Protein AF-A0A1H6DTK8-F1 (afdb_monomer_lite)

Foldseek 3Di:
DDAFAEEEEQDQWQADVPPLQDGDPCSLVLLVLCVVVVGAYEYEYCVAQVVRCVSCVNNVNNVSHPGYGYQPDADPVQAGDDDDDDRHHQHLEYEYCCQVRHDDGNYYHHFHGRHDDDNPDCRCVVVSVVSVVVD

Organism: NCBI:txid1992

Sequence (135 aa):
MTPKAWLFDVDGTLLDSVTGTSLRPLARELLAGLRERGIPVLLWSAGGDDYAWRRARQAGIAEFVTAAHVKAGRDGRGHWVLPHLPPEHIPAVLVDDQPHEVPPVGEVIGVPPYVGPNPRDTALAALLDELERNR

InterPro domains:
  IPR023214 HAD superfamily [G3DSA:3.40.50.1000] (1-133)
  IPR036412 HAD-like superfamily [SSF56784] (1-83)

Secondary structure (DSSP, 8-state):
----EEEEE-BTTTB-TTTS-SBPTTHHHHHHHHHHTT--EEEEETT-HHHHHHHHHHTT-GGG-SEEEE---B-TTSPBPPP---GGG-EEEEEES-TTSSPP-SEEEE-----S--TT--TTHHHHHHHHHT-

Structure (mmCIF, N/CA/C/O backbone):
data_AF-A0A1H6DTK8-F1
#
_entry.id   AF-A0A1H6DTK8-F1
#
loop_
_atom_site.group_PDB
_atom_site.id
_atom_site.type_symbol
_atom_site.label_atom_id
_atom_site.label_alt_id
_atom_site.label_comp_id
_atom_site.label_asym_id
_atom_site.label_entity_id
_atom_site.label_seq_id
_atom_site.pdbx_PDB_ins_code
_atom_site.Cartn_x
_atom_site.Cartn_y
_atom_site.Cartn_z
_atom_site.occupancy
_atom_site.B_iso_or_equiv
_atom_site.auth_seq_id
_atom_site.auth_comp_id
_atom_site.auth_asym_id
_atom_site.auth_atom_id
_atom_site.pdbx_PDB_model_num
ATOM 1 N N . MET A 1 1 ? -20.037 -11.784 -4.800 1.00 53.09 1 MET A N 1
ATOM 2 C CA . MET A 1 1 ? -19.266 -11.490 -3.575 1.00 53.09 1 MET A CA 1
ATOM 3 C C . MET A 1 1 ? -18.734 -10.082 -3.718 1.00 53.09 1 MET A C 1
ATOM 5 O O . MET A 1 1 ? -18.237 -9.763 -4.789 1.00 53.09 1 MET A O 1
ATOM 9 N N . THR A 1 2 ? -18.937 -9.225 -2.723 1.00 60.03 2 THR A N 1
ATOM 10 C CA . THR A 1 2 ? -18.483 -7.830 -2.781 1.00 60.03 2 THR A CA 1
ATOM 11 C C . THR A 1 2 ? -16.955 -7.813 -2.688 1.00 60.03 2 THR A C 1
ATOM 13 O O . THR A 1 2 ? -16.449 -8.478 -1.783 1.00 60.03 2 THR A O 1
ATOM 16 N N . PRO A 1 3 ? -16.224 -7.126 -3.588 1.00 60.94 3 PRO A N 1
ATOM 17 C CA . PRO A 1 3 ? -14.805 -6.832 -3.395 1.00 60.94 3 PRO A CA 1
ATOM 18 C C . PRO A 1 3 ? -14.603 -6.209 -2.014 1.00 60.94 3 PRO A C 1
ATOM 20 O O . PRO A 1 3 ? -15.433 -5.405 -1.581 1.00 60.94 3 PRO A O 1
ATOM 23 N N . LYS A 1 4 ? -13.546 -6.604 -1.303 1.00 86.69 4 LYS A N 1
ATOM 24 C CA . LYS A 1 4 ? -13.305 -6.129 0.071 1.00 86.69 4 LYS A CA 1
ATOM 25 C C . LYS A 1 4 ? -11.886 -5.667 0.328 1.00 86.69 4 LYS A C 1
ATOM 27 O O . LYS A 1 4 ? -11.702 -4.903 1.263 1.00 86.69 4 LYS A O 1
ATOM 32 N N . ALA A 1 5 ? -10.906 -6.126 -0.444 1.00 96.50 5 ALA A N 1
ATOM 33 C CA . ALA A 1 5 ? -9.510 -5.877 -0.124 1.00 96.50 5 ALA A CA 1
ATOM 34 C C . ALA A 1 5 ? -9.039 -4.494 -0.583 1.00 96.50 5 ALA A C 1
ATOM 36 O O . ALA A 1 5 ? -9.550 -3.942 -1.560 1.00 96.50 5 ALA A O 1
ATOM 37 N N . TRP A 1 6 ? -8.033 -3.971 0.106 1.00 98.06 6 TRP A N 1
ATOM 38 C CA . TRP A 1 6 ? -7.245 -2.830 -0.342 1.00 98.06 6 TRP A CA 1
ATOM 39 C C . TRP A 1 6 ? -5.873 -3.334 -0.783 1.00 98.06 6 TRP A C 1
ATOM 41 O O . TRP A 1 6 ? -5.171 -3.994 -0.015 1.00 98.06 6 TRP A O 1
ATOM 51 N N . LEU A 1 7 ? -5.516 -3.054 -2.034 1.00 98.50 7 LEU A N 1
ATOM 52 C CA . LEU A 1 7 ? -4.243 -3.428 -2.641 1.00 98.50 7 LEU A CA 1
ATOM 53 C C . LEU A 1 7 ? -3.337 -2.202 -2.693 1.00 98.50 7 LEU A C 1
ATOM 55 O O . LEU A 1 7 ? -3.693 -1.195 -3.294 1.00 98.50 7 LEU A O 1
ATOM 59 N N . PHE A 1 8 ? -2.167 -2.290 -2.079 1.00 98.75 8 PHE A N 1
ATOM 60 C CA . PHE A 1 8 ? -1.201 -1.203 -2.035 1.00 98.75 8 PHE A CA 1
ATOM 61 C C . PHE A 1 8 ? 0.043 -1.574 -2.823 1.00 98.75 8 PHE A C 1
ATOM 63 O O . PHE A 1 8 ? 0.628 -2.642 -2.614 1.00 98.75 8 PHE A O 1
ATOM 70 N N . ASP A 1 9 ? 0.490 -0.661 -3.673 1.00 98.62 9 ASP A N 1
ATOM 71 C CA . ASP A 1 9 ? 1.889 -0.642 -4.068 1.00 98.62 9 ASP A CA 1
ATOM 72 C C . ASP A 1 9 ? 2.807 -0.369 -2.858 1.00 98.62 9 ASP A C 1
ATOM 74 O O . ASP A 1 9 ? 2.365 0.062 -1.786 1.00 98.62 9 ASP A O 1
ATOM 78 N N . VAL A 1 10 ? 4.092 -0.704 -2.993 1.00 98.44 10 VAL A N 1
ATOM 79 C CA . VAL A 1 10 ? 5.060 -0.651 -1.892 1.00 98.44 10 VAL A CA 1
ATOM 80 C C . VAL A 1 10 ? 5.959 0.580 -1.982 1.00 98.44 10 VAL A C 1
ATOM 82 O O . VAL A 1 10 ? 5.851 1.463 -1.131 1.00 98.44 10 VAL A O 1
ATOM 85 N N . ASP A 1 11 ? 6.866 0.627 -2.958 1.00 98.19 11 ASP A N 1
ATOM 86 C CA . ASP A 1 11 ? 7.915 1.648 -3.045 1.00 98.19 11 ASP A CA 1
ATOM 87 C C . ASP A 1 11 ? 7.396 2.876 -3.795 1.00 98.19 11 ASP A C 1
ATOM 89 O O . ASP A 1 11 ? 6.962 2.766 -4.929 1.00 98.19 11 ASP A O 1
ATOM 93 N N . GLY A 1 12 ? 7.477 4.053 -3.180 1.00 98.12 12 GLY A N 1
ATOM 94 C CA . GLY A 1 12 ? 6.831 5.271 -3.676 1.00 98.12 12 GLY A CA 1
ATOM 95 C C . GLY A 1 12 ? 5.403 5.445 -3.150 1.00 98.12 12 GLY A C 1
ATOM 96 O O . GLY A 1 12 ? 4.922 6.575 -3.059 1.00 98.12 12 GLY A O 1
ATOM 97 N N . THR A 1 13 ? 4.764 4.369 -2.687 1.00 98.69 13 THR A N 1
ATOM 98 C CA . THR A 1 13 ? 3.396 4.405 -2.153 1.00 98.69 13 THR A CA 1
ATOM 99 C C . THR A 1 13 ? 3.360 4.360 -0.625 1.00 98.69 13 THR A C 1
ATOM 101 O O . THR A 1 13 ? 2.993 5.356 0.003 1.00 98.69 13 THR A O 1
ATOM 104 N N . LEU A 1 14 ? 3.745 3.230 -0.017 1.00 98.69 14 LEU A N 1
ATOM 105 C CA . LEU A 1 14 ? 3.785 3.046 1.442 1.00 98.69 14 LEU A CA 1
ATOM 106 C C . LEU A 1 14 ? 5.171 3.328 2.021 1.00 98.69 14 LEU A C 1
ATOM 108 O O . LEU A 1 14 ? 5.279 3.811 3.148 1.00 98.69 14 LEU A O 1
ATOM 112 N N . LEU A 1 15 ? 6.222 3.008 1.270 1.00 98.56 15 LEU A N 1
ATOM 113 C CA . LEU A 1 15 ? 7.617 3.219 1.639 1.00 98.56 15 LEU A CA 1
ATOM 114 C C . LEU A 1 15 ? 8.280 4.182 0.669 1.00 98.56 15 LEU A C 1
ATOM 116 O O . LEU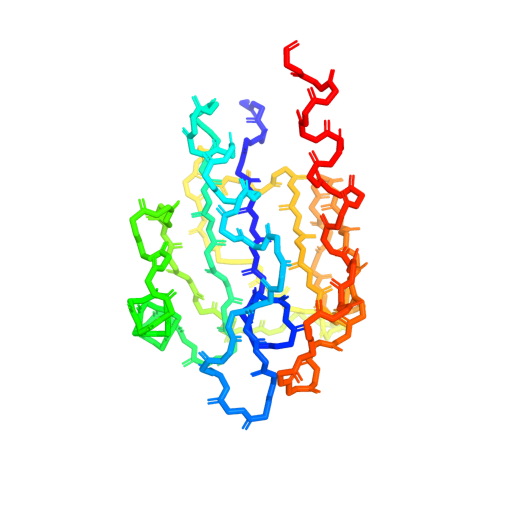 A 1 15 ? 7.821 4.354 -0.456 1.00 98.56 15 LEU A O 1
ATOM 120 N N . ASP A 1 16 ? 9.359 4.830 1.093 1.00 97.81 16 ASP A N 1
ATOM 121 C CA . ASP A 1 16 ? 10.052 5.762 0.214 1.00 97.81 16 ASP A CA 1
ATOM 122 C C . ASP A 1 16 ? 10.726 5.046 -0.964 1.00 97.81 16 ASP A C 1
ATOM 124 O O . ASP A 1 16 ? 11.384 4.024 -0.785 1.00 97.81 16 ASP A O 1
ATOM 128 N N . SER A 1 17 ? 10.638 5.614 -2.166 1.00 96.19 17 SER A N 1
ATOM 129 C CA . SER A 1 17 ? 11.203 5.003 -3.379 1.00 96.19 17 SER A CA 1
ATOM 130 C C . SER A 1 17 ? 12.737 5.042 -3.460 1.00 96.19 17 SER A C 1
ATOM 132 O O . SER A 1 17 ? 13.323 4.421 -4.344 1.00 96.19 17 SER A O 1
ATOM 134 N N . VAL A 1 18 ? 13.410 5.758 -2.551 1.00 94.38 18 VAL A N 1
ATOM 135 C CA . VAL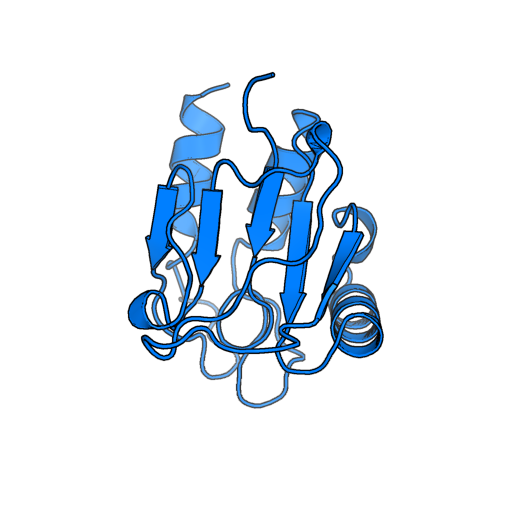 A 1 18 ? 14.872 5.935 -2.571 1.00 94.38 18 VAL A CA 1
ATOM 136 C C . VAL A 1 18 ? 15.577 4.821 -1.799 1.00 94.38 18 VAL A C 1
ATOM 138 O O . VAL A 1 18 ? 16.537 4.227 -2.284 1.00 94.38 18 VAL A O 1
ATOM 141 N N . THR A 1 19 ? 15.120 4.540 -0.583 1.00 91.75 19 THR A N 1
ATOM 142 C CA . THR A 1 19 ? 15.733 3.565 0.329 1.00 91.75 19 THR A CA 1
ATOM 143 C C . THR A 1 19 ? 14.831 2.353 0.575 1.00 91.75 19 THR A C 1
ATOM 145 O O . THR A 1 19 ? 15.325 1.255 0.874 1.00 91.75 19 THR A O 1
ATOM 148 N N . GLY A 1 20 ? 13.512 2.524 0.441 1.00 92.75 20 GLY A N 1
ATOM 149 C CA . GLY A 1 20 ? 12.501 1.539 0.818 1.00 92.75 20 GLY A CA 1
ATOM 150 C C . GLY A 1 20 ? 12.506 1.244 2.318 1.00 92.75 20 GLY A C 1
ATOM 151 O O . GLY A 1 20 ? 12.274 0.102 2.716 1.00 92.75 20 GLY A O 1
ATOM 152 N N . THR A 1 21 ? 12.886 2.207 3.162 1.00 93.50 21 THR A N 1
ATOM 153 C CA . THR A 1 21 ? 13.035 1.996 4.619 1.00 93.50 21 THR A CA 1
ATOM 154 C C . THR A 1 21 ? 12.225 2.973 5.457 1.00 93.50 21 THR A C 1
ATOM 156 O O . THR A 1 21 ? 11.864 2.651 6.587 1.00 93.50 21 THR A O 1
ATOM 159 N N . SER A 1 22 ? 11.898 4.139 4.909 1.00 97.25 22 SER A N 1
ATOM 160 C CA . SER A 1 22 ? 11.034 5.125 5.536 1.00 97.25 22 SER A CA 1
ATOM 161 C C . SER A 1 22 ? 9.586 4.767 5.259 1.00 97.25 22 SER A C 1
ATOM 163 O O . SER A 1 22 ? 9.160 4.740 4.106 1.00 97.25 22 SER A O 1
ATOM 165 N N . LEU A 1 23 ? 8.823 4.524 6.321 1.00 98.44 23 LEU A N 1
ATOM 166 C CA . LEU A 1 23 ? 7.375 4.396 6.230 1.00 98.44 23 LEU A CA 1
ATOM 167 C C . LEU A 1 23 ? 6.757 5.775 5.988 1.00 98.44 23 LEU A C 1
ATOM 169 O O . LEU A 1 23 ? 7.107 6.743 6.667 1.00 98.44 23 LEU A O 1
ATOM 173 N N . ARG A 1 24 ? 5.834 5.860 5.030 1.00 98.56 24 ARG A N 1
ATOM 174 C CA . ARG A 1 24 ? 5.102 7.090 4.740 1.00 98.56 24 ARG A CA 1
ATOM 175 C C . ARG A 1 24 ? 4.236 7.491 5.942 1.00 98.56 24 ARG A C 1
ATOM 177 O O . ARG A 1 24 ? 3.608 6.615 6.545 1.00 98.56 24 ARG A O 1
ATOM 184 N N . PRO A 1 25 ? 4.176 8.785 6.310 1.00 98.62 25 PRO A N 1
ATOM 185 C CA . PRO A 1 25 ? 3.275 9.254 7.357 1.00 98.62 25 PRO A CA 1
ATOM 186 C C . PRO A 1 25 ? 1.839 8.763 7.150 1.00 98.62 25 PRO A C 1
ATOM 188 O O . PRO A 1 25 ? 1.362 8.695 6.017 1.00 98.62 25 PRO A O 1
ATOM 191 N N . LEU A 1 26 ? 1.165 8.425 8.253 1.00 98.50 26 LEU A N 1
ATOM 192 C CA . LEU A 1 26 ? -0.209 7.903 8.307 1.00 98.50 26 LEU A CA 1
ATOM 193 C C . LEU A 1 26 ? -0.418 6.497 7.719 1.00 98.50 26 LEU A C 1
ATOM 195 O O . LEU A 1 26 ? -1.515 5.950 7.829 1.00 98.50 26 LEU A O 1
ATOM 199 N N . ALA A 1 27 ? 0.608 5.870 7.130 1.00 98.50 27 ALA A N 1
ATOM 200 C CA . ALA A 1 27 ? 0.471 4.521 6.586 1.00 98.50 27 ALA A CA 1
ATOM 201 C C . ALA A 1 27 ? 0.134 3.501 7.682 1.00 98.50 27 ALA A C 1
ATOM 203 O O . ALA A 1 27 ? -0.722 2.648 7.484 1.00 98.50 27 ALA A O 1
ATOM 204 N N . ARG A 1 28 ? 0.766 3.582 8.860 1.00 98.56 28 ARG A N 1
ATOM 205 C CA . ARG A 1 28 ? 0.492 2.636 9.953 1.00 98.56 28 ARG A CA 1
ATOM 206 C C . ARG A 1 28 ? -0.955 2.747 10.430 1.00 98.56 28 ARG A C 1
ATOM 208 O O . ARG A 1 28 ? -1.612 1.728 10.598 1.00 98.56 28 ARG A O 1
ATOM 215 N N . GLU A 1 29 ? -1.425 3.967 10.639 1.00 98.44 29 GLU A N 1
ATOM 216 C CA . GLU A 1 29 ? -2.762 4.303 11.115 1.00 98.44 29 GLU A CA 1
ATOM 217 C C . GLU A 1 29 ? -3.828 3.834 10.122 1.00 98.44 29 GLU A C 1
ATOM 219 O O . GLU A 1 29 ? -4.779 3.155 10.511 1.00 98.44 29 GLU A O 1
ATOM 224 N N . LEU A 1 30 ? -3.616 4.096 8.828 1.00 98.50 30 LEU A N 1
ATOM 225 C CA . LEU A 1 30 ? -4.495 3.629 7.759 1.00 98.50 30 LEU A CA 1
ATOM 226 C C . LEU A 1 30 ? -4.589 2.095 7.731 1.00 98.50 30 LEU A C 1
ATOM 228 O O . LEU A 1 30 ? -5.686 1.537 7.748 1.00 98.50 30 LEU A O 1
ATOM 232 N N . LEU A 1 31 ? -3.447 1.399 7.724 1.00 98.56 31 LEU A N 1
ATOM 233 C CA . LEU A 1 31 ? -3.408 -0.067 7.659 1.00 98.56 31 LEU A CA 1
ATOM 234 C C . LEU A 1 31 ? -3.993 -0.718 8.923 1.00 98.56 31 LEU A C 1
ATOM 236 O O . LEU A 1 31 ? -4.683 -1.736 8.832 1.00 98.56 31 LEU A O 1
ATOM 240 N N . ALA A 1 32 ? -3.763 -0.121 10.095 1.00 98.00 32 ALA A N 1
ATOM 241 C CA . ALA A 1 32 ? -4.374 -0.555 11.346 1.00 98.00 32 ALA A CA 1
ATOM 242 C C . ALA A 1 32 ? -5.903 -0.414 11.300 1.00 98.00 32 ALA A C 1
ATOM 244 O O . ALA A 1 32 ? -6.607 -1.381 11.593 1.00 98.00 32 ALA A O 1
ATOM 245 N N . GLY A 1 33 ? -6.419 0.732 10.846 1.00 96.75 33 GLY A N 1
ATOM 246 C CA . GLY A 1 33 ? -7.859 0.957 10.717 1.00 96.75 33 GLY A CA 1
ATOM 247 C C . GLY A 1 33 ? -8.536 -0.021 9.749 1.00 96.75 33 GLY A C 1
ATOM 248 O O . GLY A 1 33 ? -9.639 -0.498 10.022 1.00 96.75 33 GLY A O 1
ATOM 249 N N . LEU A 1 34 ? -7.878 -0.369 8.637 1.00 96.50 34 LEU A N 1
ATOM 250 C CA . LEU A 1 34 ? -8.378 -1.387 7.702 1.00 96.50 34 LEU A CA 1
ATOM 251 C C . LEU A 1 34 ? -8.457 -2.761 8.378 1.00 96.50 34 LEU A C 1
ATOM 253 O O . LEU A 1 34 ? -9.491 -3.433 8.307 1.00 96.50 34 LEU A O 1
ATOM 257 N N . ARG A 1 35 ? -7.401 -3.154 9.101 1.00 95.12 35 ARG A N 1
ATOM 258 C CA . ARG A 1 35 ? -7.362 -4.422 9.839 1.00 95.12 35 ARG A CA 1
ATOM 259 C C . ARG A 1 35 ? -8.450 -4.502 10.910 1.00 95.12 35 ARG A C 1
ATOM 261 O O . ARG A 1 35 ? -9.110 -5.534 11.010 1.00 95.12 35 ARG A O 1
ATOM 268 N N . GLU A 1 36 ? -8.663 -3.439 11.684 1.00 95.19 36 GLU A N 1
ATOM 269 C CA . GLU A 1 36 ? -9.711 -3.375 12.717 1.00 95.19 36 GLU A CA 1
ATOM 270 C C . GLU A 1 36 ? -11.118 -3.598 12.143 1.00 95.19 36 GLU A C 1
ATOM 272 O O . GLU A 1 36 ? -11.980 -4.177 12.802 1.00 95.19 36 GLU A O 1
ATOM 277 N N . ARG A 1 37 ? -11.336 -3.204 10.885 1.00 92.81 37 ARG A N 1
ATOM 278 C CA . ARG A 1 37 ? -12.594 -3.404 10.148 1.00 92.81 37 ARG A CA 1
ATOM 279 C C . ARG A 1 37 ? -12.693 -4.763 9.456 1.00 92.81 37 ARG A C 1
ATOM 281 O O . ARG A 1 37 ? -13.688 -5.036 8.786 1.00 92.81 37 ARG A O 1
ATOM 288 N N . GLY A 1 38 ? -11.672 -5.610 9.580 1.00 94.06 38 GLY A N 1
ATOM 289 C CA . GLY A 1 38 ? -11.598 -6.890 8.880 1.00 94.06 38 GLY A CA 1
ATOM 290 C C . GLY A 1 38 ? -11.455 -6.746 7.361 1.00 94.06 38 GLY A C 1
ATOM 291 O O . GLY A 1 38 ? -11.863 -7.647 6.628 1.00 94.06 38 GLY A O 1
ATOM 292 N N . ILE A 1 39 ? -10.917 -5.618 6.884 1.00 95.56 39 ILE A N 1
ATOM 293 C CA . ILE A 1 39 ? -10.620 -5.386 5.468 1.00 95.56 39 ILE A CA 1
ATOM 294 C C . ILE A 1 39 ? -9.232 -5.968 5.157 1.00 95.56 39 ILE A C 1
ATOM 296 O O . ILE A 1 39 ? -8.255 -5.548 5.781 1.00 95.56 39 ILE A O 1
ATOM 300 N N . PRO A 1 40 ? -9.110 -6.919 4.208 1.00 97.62 40 PRO A N 1
ATOM 301 C CA . PRO A 1 40 ? -7.812 -7.461 3.825 1.00 97.62 40 PRO A CA 1
ATOM 302 C C . PRO A 1 40 ? -6.899 -6.388 3.228 1.00 97.62 40 PRO A C 1
ATOM 304 O O . PRO A 1 40 ? -7.306 -5.643 2.335 1.00 97.62 40 PRO A O 1
ATOM 307 N N . VAL A 1 41 ? -5.652 -6.358 3.688 1.00 98.50 41 VAL A N 1
ATOM 308 C CA . VAL A 1 41 ? -4.593 -5.483 3.171 1.00 98.50 41 VAL A CA 1
ATOM 309 C C . VAL A 1 41 ? -3.636 -6.334 2.356 1.00 98.50 41 VAL A C 1
ATOM 311 O O . VAL A 1 41 ? -3.022 -7.268 2.873 1.00 98.50 41 VAL A O 1
ATOM 314 N N . LEU A 1 42 ? -3.478 -6.003 1.086 1.00 98.69 42 LEU A N 1
ATOM 315 C CA . LEU A 1 42 ? -2.627 -6.734 0.161 1.00 98.69 42 LEU A CA 1
ATOM 316 C C . LEU A 1 42 ? -1.488 -5.828 -0.302 1.00 98.69 42 LEU A C 1
ATOM 318 O O . LEU A 1 42 ? -1.715 -4.657 -0.595 1.00 98.69 42 LEU A O 1
ATOM 322 N N . LEU A 1 43 ? -0.275 -6.367 -0.402 1.00 98.75 43 LEU A N 1
ATOM 323 C CA . LEU A 1 43 ? 0.859 -5.671 -1.013 1.00 98.75 43 LEU A CA 1
ATOM 324 C C . LEU A 1 43 ? 1.082 -6.161 -2.442 1.00 98.75 43 LEU A C 1
ATOM 326 O O . LEU A 1 43 ? 1.041 -7.366 -2.695 1.00 98.75 43 LEU A O 1
ATOM 330 N N . TRP A 1 44 ? 1.380 -5.249 -3.363 1.00 98.56 44 TRP A N 1
ATOM 331 C CA . TRP A 1 44 ? 1.675 -5.570 -4.755 1.00 98.56 44 TRP A CA 1
ATOM 332 C C . TRP A 1 44 ? 2.934 -4.862 -5.231 1.00 98.56 44 TRP A C 1
ATOM 334 O O . TRP A 1 44 ? 2.936 -3.656 -5.437 1.00 98.56 44 TRP A O 1
ATOM 344 N N . SER A 1 45 ? 4.024 -5.607 -5.410 1.00 98.19 45 SER A N 1
ATOM 345 C CA . SER A 1 45 ? 5.335 -5.011 -5.679 1.00 98.19 45 SER A CA 1
ATOM 346 C C . SER A 1 45 ? 5.948 -5.499 -6.986 1.00 98.19 45 SER A C 1
ATOM 348 O O . SER A 1 45 ? 5.938 -6.695 -7.288 1.00 98.19 45 SER A O 1
ATOM 350 N N . ALA A 1 46 ? 6.574 -4.576 -7.721 1.00 96.38 46 ALA A N 1
ATOM 351 C CA . ALA A 1 46 ? 7.467 -4.899 -8.836 1.00 96.38 46 ALA A CA 1
ATOM 352 C C . ALA A 1 46 ? 8.746 -5.621 -8.382 1.00 96.38 46 ALA A C 1
ATOM 354 O O . ALA A 1 46 ? 9.333 -6.366 -9.160 1.00 96.38 46 ALA A O 1
ATOM 355 N N . GLY A 1 47 ? 9.148 -5.464 -7.116 1.00 95.62 47 GLY A N 1
ATOM 356 C CA . GLY A 1 47 ? 10.281 -6.176 -6.524 1.00 95.62 47 GLY A CA 1
ATOM 357 C C . GLY A 1 47 ? 9.988 -7.629 -6.131 1.00 95.62 47 GLY A C 1
ATOM 358 O O . GLY A 1 47 ? 10.915 -8.346 -5.755 1.00 95.62 47 GLY A O 1
ATOM 359 N N . GLY A 1 48 ? 8.728 -8.072 -6.201 1.00 97.69 48 GLY A N 1
ATOM 360 C CA . GLY A 1 48 ? 8.300 -9.411 -5.787 1.00 97.69 48 GLY A CA 1
ATOM 361 C C . GLY A 1 48 ? 7.584 -9.456 -4.434 1.00 97.69 48 GLY A C 1
ATOM 362 O O . GLY A 1 48 ? 7.624 -8.518 -3.638 1.00 97.69 48 GLY A O 1
ATOM 363 N N . ASP A 1 49 ? 6.928 -10.577 -4.161 1.00 97.81 49 ASP A N 1
ATOM 364 C CA . ASP A 1 49 ? 6.220 -10.865 -2.910 1.00 97.81 49 ASP A CA 1
ATOM 365 C C . ASP A 1 49 ? 7.174 -11.055 -1.720 1.00 97.81 49 ASP A C 1
ATOM 367 O O . ASP A 1 49 ? 6.967 -10.448 -0.666 1.00 97.81 49 ASP A O 1
ATOM 371 N N . ASP A 1 50 ? 8.270 -11.798 -1.894 1.00 98.38 50 ASP A N 1
ATOM 372 C CA . ASP A 1 50 ? 9.322 -11.929 -0.872 1.00 98.38 50 ASP A CA 1
ATOM 373 C C . ASP A 1 50 ? 9.938 -10.573 -0.503 1.00 98.38 50 ASP A C 1
ATOM 375 O O . ASP A 1 50 ? 10.213 -10.277 0.668 1.00 98.38 50 ASP A O 1
ATOM 379 N N . TYR A 1 51 ? 10.135 -9.722 -1.513 1.00 97.94 51 TYR A N 1
ATOM 380 C CA . TYR A 1 51 ? 10.599 -8.353 -1.334 1.00 97.94 51 TYR A CA 1
ATOM 381 C C . TYR A 1 51 ? 9.596 -7.538 -0.513 1.00 97.94 51 TYR A C 1
ATOM 383 O O . TYR A 1 51 ? 9.976 -6.960 0.508 1.00 97.94 51 TYR A O 1
ATOM 391 N N . ALA A 1 52 ? 8.321 -7.541 -0.907 1.00 98.44 52 ALA A N 1
ATOM 392 C CA . ALA A 1 52 ? 7.263 -6.810 -0.220 1.00 98.44 52 ALA A CA 1
ATOM 393 C C . ALA A 1 52 ? 7.131 -7.240 1.250 1.00 98.44 52 ALA A C 1
ATOM 395 O O . ALA A 1 52 ? 7.094 -6.393 2.142 1.00 98.44 52 ALA A O 1
ATOM 396 N N . TRP A 1 53 ? 7.164 -8.547 1.533 1.00 98.56 53 TRP A N 1
ATOM 397 C CA . TRP A 1 53 ? 7.145 -9.057 2.905 1.00 98.56 53 TRP A CA 1
ATOM 398 C C . TRP A 1 53 ? 8.357 -8.621 3.720 1.00 98.56 53 TRP A C 1
ATOM 400 O O . TRP A 1 53 ? 8.218 -8.225 4.881 1.00 98.56 53 TRP A O 1
ATOM 410 N N . ARG A 1 54 ? 9.560 -8.689 3.1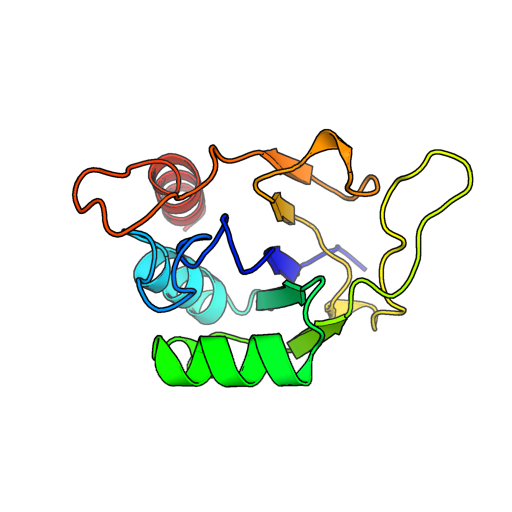40 1.00 98.38 54 ARG A N 1
ATOM 411 C CA . ARG A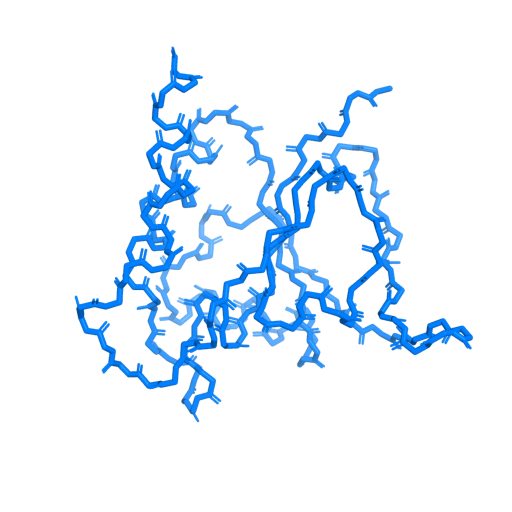 1 54 ? 10.778 -8.228 3.815 1.00 98.38 54 ARG A CA 1
ATOM 412 C C . ARG A 1 54 ? 10.669 -6.749 4.182 1.00 98.38 54 ARG A C 1
ATOM 414 O O . ARG A 1 54 ? 10.948 -6.396 5.326 1.00 98.38 54 ARG A O 1
ATOM 421 N N . ARG A 1 55 ? 10.217 -5.914 3.247 1.00 98.12 55 ARG A N 1
ATOM 422 C CA . ARG A 1 55 ? 10.012 -4.478 3.457 1.00 98.12 55 ARG A CA 1
ATOM 423 C C . ARG A 1 55 ? 8.954 -4.187 4.519 1.00 98.12 55 ARG A C 1
ATOM 425 O O . ARG A 1 55 ? 9.220 -3.428 5.446 1.00 98.12 55 ARG A O 1
ATOM 432 N N . ALA A 1 56 ? 7.812 -4.868 4.463 1.00 98.38 56 ALA A N 1
ATOM 433 C CA . ALA A 1 56 ? 6.755 -4.737 5.461 1.00 98.38 56 ALA A CA 1
ATOM 434 C C . ALA A 1 56 ? 7.241 -5.077 6.880 1.00 98.38 56 ALA A C 1
ATOM 436 O O . ALA A 1 56 ? 6.892 -4.390 7.840 1.00 98.38 56 ALA A O 1
ATOM 437 N N . ARG A 1 57 ? 8.077 -6.116 7.027 1.00 98.44 57 ARG A N 1
ATOM 438 C CA . ARG A 1 57 ? 8.684 -6.484 8.320 1.00 98.44 57 ARG A CA 1
ATOM 439 C C . ARG A 1 57 ? 9.665 -5.421 8.803 1.00 98.44 57 ARG A C 1
ATOM 441 O O . ARG A 1 57 ? 9.596 -5.032 9.962 1.00 98.44 57 ARG A O 1
ATOM 448 N N . GLN A 1 58 ? 10.536 -4.930 7.923 1.00 97.75 58 GLN A N 1
ATOM 449 C CA . GLN A 1 58 ? 11.515 -3.887 8.252 1.00 97.75 58 GLN A CA 1
ATOM 450 C C . GLN A 1 58 ? 10.852 -2.567 8.668 1.00 97.75 58 GLN A C 1
ATOM 452 O O . GLN A 1 58 ? 11.302 -1.937 9.618 1.00 97.75 58 GLN A O 1
ATOM 457 N N . ALA A 1 59 ? 9.753 -2.189 8.012 1.00 97.25 59 ALA A N 1
ATOM 458 C CA . ALA A 1 59 ? 8.960 -1.008 8.355 1.00 97.25 59 ALA A CA 1
ATOM 459 C C . ALA A 1 59 ? 8.005 -1.231 9.550 1.00 97.25 59 ALA A C 1
ATOM 461 O O . ALA A 1 59 ? 7.305 -0.312 9.983 1.00 97.25 59 ALA A O 1
ATOM 462 N N . GLY A 1 60 ? 7.943 -2.456 10.084 1.00 97.81 60 GLY A N 1
ATOM 463 C CA . GLY A 1 60 ? 7.098 -2.818 11.221 1.00 97.81 60 GLY A CA 1
ATOM 464 C C . GLY A 1 60 ? 5.595 -2.816 10.924 1.00 97.81 60 GLY A C 1
ATOM 465 O O . GLY A 1 60 ? 4.815 -2.605 11.848 1.00 97.81 60 GLY A O 1
ATOM 466 N N . ILE A 1 61 ? 5.180 -2.999 9.668 1.00 98.50 61 ILE A N 1
ATOM 467 C CA . ILE A 1 61 ? 3.765 -3.036 9.244 1.00 98.50 61 ILE A CA 1
ATOM 468 C C . ILE A 1 61 ? 3.287 -4.442 8.859 1.00 98.50 61 ILE A C 1
ATOM 470 O O . ILE A 1 61 ? 2.128 -4.622 8.503 1.00 98.50 61 ILE A O 1
ATOM 474 N N . ALA A 1 62 ? 4.164 -5.450 8.927 1.00 98.50 62 ALA A N 1
ATOM 475 C CA . ALA A 1 62 ? 3.859 -6.816 8.491 1.00 98.50 62 ALA A CA 1
ATOM 476 C C . ALA A 1 62 ? 2.633 -7.432 9.179 1.00 98.50 62 ALA A C 1
ATOM 478 O O . ALA A 1 62 ? 1.947 -8.244 8.573 1.00 98.50 62 ALA A O 1
ATOM 479 N N . GLU A 1 63 ? 2.337 -7.042 10.418 1.00 98.38 63 GLU A N 1
ATOM 480 C CA . GLU A 1 63 ? 1.161 -7.530 11.139 1.00 98.38 63 GLU A CA 1
ATOM 481 C C . GLU A 1 63 ? -0.172 -7.074 10.523 1.00 98.38 63 GLU A C 1
ATOM 483 O O . GLU A 1 63 ? -1.195 -7.718 10.746 1.00 98.38 63 GLU A O 1
ATOM 488 N N . PHE A 1 64 ? -0.178 -5.985 9.749 1.00 98.44 64 PHE A N 1
ATOM 489 C CA . PHE A 1 64 ? -1.377 -5.482 9.078 1.00 98.44 64 PHE A CA 1
ATOM 490 C C . PHE A 1 64 ? -1.612 -6.128 7.715 1.00 98.44 64 PHE A C 1
ATOM 492 O O . PHE A 1 64 ? -2.715 -6.040 7.193 1.00 98.44 64 PHE A O 1
ATOM 499 N N . VAL A 1 65 ? -0.598 -6.781 7.144 1.00 98.50 65 VAL A N 1
ATOM 500 C CA . VAL A 1 65 ? -0.632 -7.317 5.781 1.00 98.50 65 VAL A CA 1
ATOM 501 C C . VAL A 1 65 ? -1.248 -8.714 5.777 1.00 98.50 65 VAL A C 1
ATOM 503 O O . VAL A 1 65 ? -0.807 -9.608 6.493 1.00 98.50 65 VAL A O 1
ATOM 506 N N . THR A 1 66 ? -2.257 -8.915 4.934 1.00 97.94 66 THR A N 1
ATOM 507 C CA . THR A 1 66 ? -2.907 -10.211 4.700 1.00 97.94 66 THR A CA 1
ATOM 508 C C . THR A 1 66 ? -2.115 -11.070 3.716 1.00 97.94 66 THR A C 1
ATOM 510 O O . THR A 1 66 ? -1.882 -12.248 3.976 1.00 97.94 66 THR A O 1
ATOM 513 N N . ALA A 1 67 ? -1.679 -10.494 2.593 1.00 98.00 67 ALA A N 1
ATOM 514 C CA . ALA A 1 67 ? -0.862 -11.185 1.598 1.00 98.00 67 ALA A CA 1
ATOM 515 C C . ALA A 1 67 ? 0.016 -10.201 0.815 1.00 98.00 67 ALA A C 1
ATOM 517 O O . ALA A 1 67 ? -0.247 -8.999 0.787 1.00 98.00 67 ALA A O 1
ATOM 518 N N . ALA A 1 68 ? 1.049 -10.724 0.159 1.00 98.44 68 ALA A N 1
ATOM 519 C CA . ALA A 1 68 ? 1.879 -9.971 -0.769 1.00 98.44 68 ALA A CA 1
ATOM 520 C C . ALA A 1 68 ? 1.958 -10.703 -2.108 1.00 98.44 68 ALA A C 1
ATOM 522 O O . ALA A 1 68 ? 1.961 -11.933 -2.150 1.00 98.44 68 ALA A O 1
ATOM 523 N N . HIS A 1 69 ? 2.026 -9.936 -3.189 1.00 98.25 69 HIS A N 1
ATOM 524 C CA . HIS A 1 69 ? 2.023 -10.437 -4.552 1.00 98.25 69 HIS A CA 1
ATOM 525 C C . HIS A 1 69 ? 3.043 -9.691 -5.411 1.00 98.25 69 HIS A C 1
ATOM 527 O O . HIS A 1 69 ? 3.360 -8.520 -5.183 1.00 98.25 69 HIS A O 1
ATOM 533 N N . VAL A 1 70 ? 3.519 -10.370 -6.449 1.00 97.75 70 VAL A N 1
ATOM 534 C CA . VAL A 1 70 ? 4.426 -9.811 -7.451 1.00 97.75 70 VAL A CA 1
ATOM 535 C C . VAL A 1 70 ? 3.653 -9.178 -8.616 1.00 97.75 70 VAL A C 1
ATOM 537 O O . VAL A 1 70 ? 2.648 -9.718 -9.087 1.00 97.75 70 VAL A O 1
ATOM 540 N N . LYS A 1 71 ? 4.137 -8.041 -9.124 1.00 97.56 71 LYS A N 1
ATOM 541 C CA . LYS A 1 71 ? 3.757 -7.484 -10.434 1.00 97.56 71 LYS A CA 1
ATOM 542 C C . LYS A 1 71 ? 4.494 -8.280 -11.531 1.00 97.56 71 LYS A C 1
ATOM 544 O O . LYS A 1 71 ? 5.588 -7.917 -11.948 1.00 97.56 71 LYS A O 1
ATOM 549 N N . ALA A 1 72 ? 3.937 -9.425 -11.938 1.00 95.00 72 ALA A N 1
ATOM 550 C CA . ALA A 1 72 ? 4.647 -10.424 -12.758 1.00 95.00 72 ALA A CA 1
ATOM 551 C C . ALA A 1 72 ? 4.591 -10.201 -14.280 1.00 95.00 72 ALA A C 1
ATOM 553 O O . ALA A 1 72 ? 5.346 -10.828 -15.021 1.00 95.00 72 ALA A O 1
ATOM 554 N N . GLY A 1 73 ? 3.694 -9.348 -14.772 1.00 95.75 73 GLY A N 1
ATOM 555 C CA . GLY A 1 73 ? 3.519 -9.157 -16.207 1.00 95.75 73 GLY A CA 1
ATOM 556 C C . GLY A 1 73 ? 2.643 -7.965 -16.542 1.00 95.75 73 GLY A C 1
ATOM 557 O O . GLY A 1 73 ? 1.936 -7.439 -15.681 1.00 95.75 73 GLY A O 1
ATOM 558 N N . ARG A 1 74 ? 2.703 -7.556 -17.810 1.00 97.06 74 ARG A N 1
ATOM 559 C CA . ARG A 1 74 ? 1.897 -6.467 -18.361 1.00 97.06 74 ARG A CA 1
ATOM 560 C C . ARG A 1 74 ? 0.953 -6.969 -19.448 1.00 97.06 74 ARG A C 1
ATOM 562 O O . ARG A 1 74 ? 1.255 -7.945 -20.134 1.00 97.06 74 ARG A O 1
ATOM 569 N N . ASP A 1 75 ? -0.194 -6.317 -19.580 1.00 95.81 75 ASP A N 1
ATOM 570 C CA . ASP A 1 75 ? -1.154 -6.569 -20.646 1.00 95.81 75 ASP A CA 1
ATOM 571 C C . ASP A 1 75 ? -0.717 -5.902 -21.966 1.00 95.81 75 ASP A C 1
ATOM 573 O O . ASP A 1 75 ? 0.294 -5.199 -22.045 1.00 95.81 75 ASP A O 1
ATOM 577 N N . GLY A 1 76 ? -1.501 -6.104 -23.029 1.00 94.19 76 GLY A N 1
ATOM 578 C CA . GLY A 1 76 ? -1.231 -5.506 -24.342 1.00 94.19 76 GLY A CA 1
ATOM 579 C C . GLY A 1 76 ? -1.357 -3.976 -24.398 1.00 94.19 76 GLY A C 1
ATOM 580 O O . GLY A 1 76 ? -1.071 -3.391 -25.439 1.00 94.19 76 GLY A O 1
ATOM 581 N N . ARG A 1 77 ? -1.797 -3.325 -23.313 1.00 93.25 77 ARG A N 1
ATOM 582 C CA . ARG A 1 77 ? -1.878 -1.865 -23.161 1.00 93.25 77 ARG A CA 1
ATOM 583 C C . ARG A 1 77 ? -0.758 -1.315 -22.276 1.00 93.25 77 ARG A C 1
ATOM 585 O O . ARG A 1 77 ? -0.660 -0.103 -22.121 1.00 93.25 77 ARG A O 1
ATOM 592 N N . GLY A 1 78 ? 0.095 -2.186 -21.740 1.00 94.06 78 GLY A N 1
ATOM 593 C CA . GLY A 1 78 ? 1.189 -1.816 -20.854 1.00 94.06 78 GLY A CA 1
ATOM 594 C C . GLY A 1 78 ? 0.789 -1.684 -19.386 1.00 94.06 78 GLY A C 1
ATOM 595 O O . GLY A 1 78 ? 1.634 -1.268 -18.597 1.00 94.06 78 GLY A O 1
ATOM 596 N N . HIS A 1 79 ? -0.433 -2.055 -18.991 1.00 96.75 79 HIS A N 1
ATOM 597 C CA . HIS A 1 79 ? -0.811 -2.087 -17.579 1.00 96.75 79 HIS A CA 1
ATOM 598 C C . HIS A 1 79 ? -0.319 -3.363 -16.909 1.00 96.75 79 HIS A C 1
ATOM 600 O O . HIS A 1 79 ? -0.256 -4.416 -17.539 1.00 96.75 79 HIS A O 1
ATOM 606 N N . TRP A 1 80 ? -0.036 -3.305 -15.615 1.00 97.44 80 TRP A N 1
ATOM 607 C CA . TRP A 1 80 ? 0.205 -4.488 -14.805 1.00 97.44 80 TRP A CA 1
ATOM 608 C C . TRP A 1 80 ? -1.010 -5.425 -14.809 1.00 97.44 80 TRP A C 1
ATOM 610 O O . TRP A 1 80 ? -2.159 -4.993 -14.768 1.00 97.44 80 TRP A O 1
ATOM 620 N N . VAL A 1 81 ? -0.760 -6.731 -14.835 1.00 97.06 81 VAL A N 1
ATOM 621 C CA . VAL A 1 81 ? -1.813 -7.751 -14.743 1.00 97.06 81 VAL A CA 1
ATOM 622 C C . VAL A 1 81 ? -1.985 -8.151 -13.286 1.00 97.06 81 VAL A C 1
ATOM 624 O O . VAL A 1 81 ? -1.021 -8.602 -12.664 1.00 97.06 81 VAL A O 1
ATOM 627 N N . LEU A 1 82 ? -3.204 -8.014 -12.748 1.00 95.38 82 LEU A N 1
ATOM 628 C CA . LEU A 1 82 ? -3.499 -8.463 -11.386 1.00 95.38 82 LEU A CA 1
ATOM 629 C C . LEU A 1 82 ? -3.129 -9.942 -11.204 1.00 95.38 82 LEU A C 1
ATOM 631 O O . LEU A 1 82 ? -3.374 -10.756 -12.101 1.00 95.38 82 LEU A O 1
ATOM 635 N N . PRO A 1 83 ? -2.596 -10.319 -10.031 1.00 93.62 83 PRO A N 1
ATOM 636 C CA . PRO A 1 83 ? -2.402 -11.720 -9.700 1.00 93.62 83 PRO A CA 1
ATOM 637 C C . PRO A 1 83 ? -3.750 -12.453 -9.659 1.00 93.62 83 PRO A C 1
ATOM 639 O O . PRO A 1 83 ? -4.816 -11.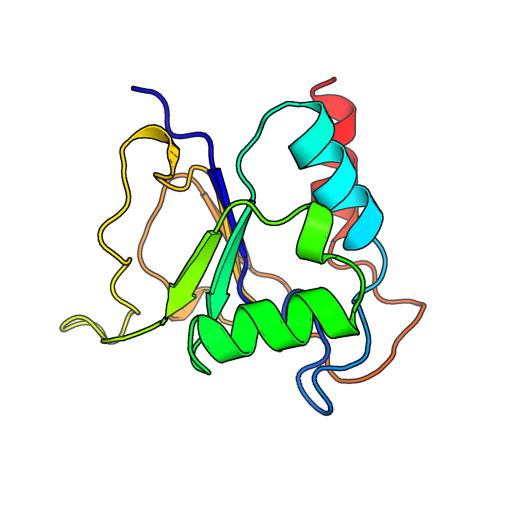852 -9.509 1.00 93.62 83 PRO A O 1
ATOM 642 N N . HIS A 1 84 ? -3.707 -13.780 -9.752 1.00 92.38 84 HIS A N 1
ATOM 643 C CA . HIS A 1 84 ? -4.886 -14.583 -9.458 1.00 92.38 84 HIS A CA 1
ATOM 644 C C . HIS A 1 84 ? -5.159 -14.533 -7.950 1.00 92.38 84 HIS A C 1
ATOM 646 O O . HIS A 1 84 ? -4.354 -15.019 -7.155 1.00 92.38 84 HIS A O 1
ATOM 652 N N . LEU A 1 85 ? -6.273 -13.911 -7.565 1.00 92.38 85 LEU A N 1
ATOM 653 C CA . LEU A 1 85 ? -6.644 -13.668 -6.172 1.00 92.38 85 LEU A CA 1
ATOM 654 C C . LEU A 1 85 ? -7.877 -14.497 -5.798 1.00 92.38 85 LEU A C 1
ATOM 656 O O . LEU A 1 85 ? -8.793 -14.619 -6.619 1.00 92.38 85 LEU A O 1
ATOM 660 N N . PRO A 1 86 ? -7.943 -15.043 -4.570 1.00 91.75 86 PRO A N 1
ATOM 661 C CA . PRO A 1 86 ? -9.175 -15.644 -4.083 1.00 91.75 86 PRO A CA 1
ATOM 662 C C . PRO A 1 86 ? -10.276 -14.570 -3.942 1.00 91.75 86 PRO A C 1
ATOM 664 O O . PRO A 1 86 ? -9.963 -13.379 -3.838 1.00 91.75 86 PRO A O 1
ATOM 667 N N . PRO A 1 87 ? -11.568 -14.951 -3.943 1.00 90.12 87 PRO A N 1
ATOM 668 C CA . PRO A 1 87 ? -12.682 -13.999 -3.973 1.00 90.12 87 PRO A CA 1
ATOM 669 C C . PRO A 1 87 ? -12.647 -12.910 -2.889 1.00 90.12 87 PRO A C 1
ATOM 671 O O . PRO A 1 87 ? -12.997 -11.762 -3.154 1.00 90.12 87 PRO A O 1
ATOM 674 N N . GLU A 1 88 ? -12.206 -13.248 -1.680 1.00 89.19 88 GLU A N 1
ATOM 675 C CA . GLU A 1 88 ? -12.058 -12.342 -0.538 1.00 89.19 88 GLU A CA 1
ATOM 676 C C . GLU A 1 88 ? -10.941 -11.302 -0.710 1.00 89.19 88 GLU A C 1
ATOM 678 O O . GLU A 1 88 ? -10.965 -10.261 -0.055 1.00 89.19 88 GLU A O 1
ATOM 683 N N . HIS A 1 89 ? -9.984 -11.560 -1.603 1.00 94.56 89 HIS A N 1
ATOM 684 C CA . HIS A 1 89 ? -8.845 -10.691 -1.893 1.00 94.56 89 HIS A CA 1
ATOM 685 C C . HIS A 1 89 ? -9.040 -9.865 -3.166 1.00 94.56 89 HIS A C 1
ATOM 687 O O . HIS A 1 89 ? -8.143 -9.116 -3.542 1.00 94.56 89 HIS A O 1
ATOM 693 N N . ILE A 1 90 ? -10.193 -9.959 -3.836 1.00 94.62 90 ILE A N 1
ATOM 694 C CA . ILE A 1 90 ? -10.474 -9.093 -4.984 1.00 94.62 90 ILE A CA 1
ATOM 695 C C . ILE A 1 90 ? -10.447 -7.628 -4.501 1.00 94.62 90 ILE A C 1
ATOM 697 O O . ILE A 1 90 ? -11.218 -7.279 -3.593 1.00 94.62 90 ILE A O 1
ATOM 701 N N . PRO A 1 91 ? -9.569 -6.778 -5.072 1.00 95.88 91 PRO A N 1
ATOM 702 C CA . PRO A 1 91 ? -9.385 -5.415 -4.604 1.00 95.88 91 PRO A CA 1
ATOM 703 C C . PRO A 1 91 ? -10.618 -4.565 -4.902 1.00 95.88 91 PRO A C 1
ATOM 705 O O . PRO A 1 91 ? -11.040 -4.422 -6.051 1.00 95.88 91 PRO A O 1
ATOM 708 N N . ALA A 1 92 ? -11.190 -3.994 -3.845 1.00 95.81 92 ALA A N 1
ATOM 709 C CA . ALA A 1 92 ? -12.149 -2.903 -3.946 1.00 95.81 92 ALA A CA 1
ATOM 710 C C . ALA A 1 92 ? -11.426 -1.584 -4.230 1.00 95.81 92 ALA A C 1
ATOM 712 O O . ALA A 1 92 ? -11.911 -0.793 -5.028 1.00 95.81 92 ALA A O 1
ATOM 713 N N . VAL A 1 93 ? -10.257 -1.397 -3.613 1.00 97.19 93 VAL A N 1
ATOM 714 C CA . VAL A 1 93 ? -9.417 -0.203 -3.727 1.00 97.19 93 VAL A CA 1
ATOM 715 C C . VAL A 1 93 ? -7.996 -0.628 -4.084 1.00 97.19 93 VAL A C 1
ATOM 717 O O . VAL A 1 93 ? -7.482 -1.607 -3.536 1.00 97.19 93 VAL A O 1
ATOM 720 N N . LEU A 1 94 ? -7.362 0.105 -4.995 1.00 98.31 94 LEU A N 1
ATOM 721 C CA . LEU A 1 94 ? -5.950 -0.019 -5.337 1.00 98.31 94 LEU A CA 1
ATOM 722 C C . LEU A 1 94 ? -5.276 1.344 -5.165 1.00 98.31 94 LEU A C 1
ATOM 724 O O . LEU A 1 94 ? -5.689 2.309 -5.802 1.00 98.31 94 LEU A O 1
ATOM 728 N N . VAL A 1 95 ? -4.247 1.416 -4.321 1.00 98.69 95 VAL A N 1
ATOM 729 C CA . VAL A 1 95 ? -3.458 2.630 -4.066 1.00 98.69 95 VAL A CA 1
ATOM 730 C C . VAL A 1 95 ? -2.061 2.466 -4.662 1.00 98.69 95 VAL A C 1
ATOM 732 O O . VAL A 1 95 ? -1.358 1.518 -4.308 1.00 98.69 95 VAL A O 1
ATOM 735 N N . ASP A 1 96 ? -1.665 3.362 -5.566 1.00 98.69 96 ASP A N 1
ATOM 736 C CA . ASP A 1 96 ? -0.393 3.279 -6.303 1.00 98.69 96 ASP A CA 1
ATOM 737 C C . ASP A 1 96 ? 0.113 4.688 -6.665 1.00 98.69 96 ASP A C 1
ATOM 739 O O . ASP A 1 96 ? -0.687 5.601 -6.905 1.00 98.69 96 ASP A O 1
ATOM 743 N N . ASP A 1 97 ? 1.431 4.889 -6.688 1.00 98.38 97 ASP A N 1
ATOM 744 C CA . ASP A 1 97 ? 2.059 6.151 -7.092 1.00 98.38 97 ASP A CA 1
ATOM 745 C C . ASP A 1 97 ? 2.197 6.295 -8.618 1.00 98.38 97 ASP A C 1
ATOM 747 O O . ASP A 1 97 ? 2.432 7.390 -9.140 1.00 98.38 97 ASP A O 1
ATOM 751 N N . GLN A 1 98 ? 1.955 5.208 -9.350 1.00 97.62 98 GLN A N 1
ATOM 752 C CA . GLN A 1 98 ? 1.864 5.145 -10.803 1.00 97.62 98 GLN A CA 1
ATOM 753 C C . GLN A 1 98 ? 0.485 4.622 -11.247 1.00 97.62 98 GLN A C 1
ATOM 755 O O . GLN A 1 98 ? 0.377 3.608 -11.941 1.00 97.62 98 GLN A O 1
ATOM 760 N N . PRO A 1 99 ? -0.611 5.347 -10.945 1.00 97.44 99 PRO A N 1
ATOM 761 C CA . PRO A 1 99 ? -1.982 4.884 -11.196 1.00 97.44 99 PRO A CA 1
ATOM 762 C C . PRO A 1 99 ? -2.324 4.688 -12.684 1.00 97.44 99 PRO A C 1
ATOM 764 O O . PRO A 1 99 ? -3.341 4.091 -13.017 1.00 97.44 99 PRO A O 1
ATOM 767 N N . HIS A 1 100 ? -1.499 5.196 -13.600 1.00 97.06 100 HIS A N 1
ATOM 768 C CA . HIS A 1 100 ? -1.663 4.995 -15.041 1.00 97.06 100 HIS A CA 1
ATOM 769 C C . HIS A 1 100 ? -1.095 3.652 -15.526 1.00 97.06 100 HIS A C 1
ATOM 771 O O . HIS A 1 100 ? -1.347 3.261 -16.661 1.00 97.06 100 HIS A O 1
ATOM 777 N N . GLU A 1 101 ? -0.322 2.950 -14.693 1.00 96.81 101 GLU A N 1
ATOM 778 C CA . GLU A 1 101 ? 0.229 1.634 -15.012 1.00 96.81 101 GLU A CA 1
ATOM 779 C C . GLU A 1 101 ? -0.624 0.478 -14.485 1.00 96.81 101 GLU A C 1
ATOM 781 O O . GLU A 1 101 ? -0.329 -0.678 -14.780 1.00 96.81 101 GLU A O 1
ATOM 786 N N . VAL A 1 102 ? -1.647 0.742 -13.674 1.00 96.94 102 VAL A N 1
ATOM 787 C CA . VAL A 1 102 ? -2.400 -0.310 -12.981 1.00 96.94 102 VAL A CA 1
ATOM 788 C C . VAL A 1 102 ? -3.697 -0.648 -13.724 1.00 96.94 102 VAL A C 1
ATOM 790 O O . VAL A 1 102 ? -4.269 0.201 -14.411 1.00 96.94 102 VAL A O 1
ATOM 793 N N . PRO A 1 103 ? -4.179 -1.897 -13.629 1.00 95.12 103 PRO A N 1
ATOM 794 C CA . PRO A 1 103 ? -5.414 -2.296 -14.283 1.00 95.12 103 PRO A CA 1
ATOM 795 C C . PRO A 1 103 ? -6.624 -1.703 -13.545 1.00 95.12 103 PRO A C 1
ATOM 797 O O . PRO A 1 103 ? -6.533 -1.384 -12.356 1.00 95.12 103 PRO A O 1
ATOM 800 N N . PRO A 1 104 ? -7.787 -1.594 -14.209 1.00 92.75 104 PRO A N 1
ATOM 801 C CA . PRO A 1 104 ? -9.002 -1.164 -13.533 1.00 92.75 104 PRO A CA 1
ATOM 802 C C . PRO A 1 104 ? -9.408 -2.176 -12.453 1.00 92.75 104 PRO A C 1
ATOM 804 O O . PRO A 1 104 ? -9.442 -3.386 -12.692 1.00 92.75 104 PRO A O 1
ATOM 807 N N . VAL A 1 105 ? -9.761 -1.659 -11.279 1.00 93.31 105 VAL A N 1
ATOM 808 C CA . VAL A 1 105 ? -10.396 -2.396 -10.173 1.00 93.31 105 VAL A CA 1
ATOM 809 C C . VAL A 1 105 ? -11.693 -1.684 -9.772 1.00 93.31 105 VAL A C 1
ATOM 811 O O . VAL A 1 105 ? -12.251 -0.964 -10.597 1.00 93.31 105 VAL A O 1
ATOM 814 N N . GLY A 1 106 ? -12.199 -1.879 -8.546 1.00 93.06 106 GLY A N 1
ATOM 815 C CA . GLY A 1 106 ? -13.315 -1.073 -8.034 1.00 93.06 106 GLY A CA 1
ATOM 816 C C . GLY A 1 106 ? -12.992 0.425 -8.065 1.00 93.06 106 GLY A C 1
ATOM 817 O O . GLY A 1 106 ? -13.614 1.177 -8.810 1.00 93.06 106 GLY A O 1
ATOM 818 N N . GLU A 1 107 ? -11.973 0.830 -7.314 1.00 96.25 107 GLU A N 1
ATOM 819 C CA . GLU A 1 107 ? -11.449 2.192 -7.269 1.00 96.25 107 GLU A CA 1
ATOM 820 C C . GLU A 1 107 ? -9.917 2.188 -7.341 1.00 96.25 107 GLU A C 1
ATOM 822 O O . GLU A 1 107 ? -9.254 1.405 -6.660 1.00 96.25 107 GLU A O 1
ATOM 827 N N . VAL A 1 108 ? -9.352 3.071 -8.166 1.00 97.81 108 VAL A N 1
ATOM 828 C CA . VAL A 1 108 ? -7.905 3.309 -8.244 1.00 97.81 108 VAL A CA 1
ATOM 829 C C . VAL A 1 108 ? -7.617 4.689 -7.671 1.00 97.81 108 VAL A C 1
ATOM 831 O O . VAL A 1 108 ? -8.072 5.696 -8.213 1.00 97.81 108 VAL A O 1
ATOM 834 N N . ILE A 1 109 ? -6.834 4.730 -6.598 1.00 98.00 109 ILE A N 1
ATOM 835 C CA . ILE A 1 109 ? -6.433 5.949 -5.905 1.00 98.00 109 ILE A CA 1
ATOM 836 C C . ILE A 1 109 ? -4.955 6.206 -6.193 1.00 98.00 109 ILE A C 1
ATOM 838 O O . ILE A 1 109 ? -4.066 5.525 -5.683 1.00 98.00 109 ILE A O 1
ATOM 842 N N . GLY A 1 110 ? -4.695 7.216 -7.019 1.00 98.31 110 GLY A N 1
ATOM 843 C CA . GLY A 1 110 ? -3.344 7.701 -7.267 1.00 98.31 110 GLY A CA 1
ATOM 844 C C . GLY A 1 110 ? -2.831 8.552 -6.111 1.00 98.31 110 GLY A C 1
ATOM 845 O O . GLY A 1 110 ? -3.506 9.498 -5.704 1.00 98.31 110 GLY A O 1
ATOM 846 N N . VAL A 1 111 ? -1.620 8.272 -5.631 1.00 98.44 111 VAL A N 1
ATOM 847 C CA . VAL A 1 111 ? -0.914 9.137 -4.670 1.00 98.44 111 VAL A CA 1
ATOM 848 C C . VAL A 1 111 ? 0.350 9.726 -5.300 1.00 98.44 111 VAL A C 1
ATOM 850 O O . VAL A 1 111 ? 0.945 9.105 -6.173 1.00 98.44 111 VAL A O 1
ATOM 853 N N . PRO A 1 112 ? 0.816 10.918 -4.892 1.00 98.06 112 PRO A N 1
ATOM 854 C CA . PRO A 1 112 ? 2.137 11.386 -5.299 1.00 98.06 112 PRO A CA 1
ATOM 855 C C . PRO A 1 112 ? 3.236 10.429 -4.804 1.00 98.06 112 PRO A C 1
ATOM 857 O O . PRO A 1 112 ? 3.108 9.908 -3.687 1.00 98.06 112 PRO A O 1
ATOM 860 N N . PRO A 1 113 ? 4.334 10.246 -5.556 1.00 97.94 113 PRO A N 1
ATOM 861 C CA . PRO A 1 113 ? 5.429 9.379 -5.141 1.00 97.94 113 PRO A CA 1
ATOM 862 C C . PRO A 1 113 ? 6.075 9.893 -3.851 1.00 97.94 113 PRO A C 1
ATOM 864 O O . PRO A 1 113 ? 6.410 11.073 -3.720 1.00 97.94 113 PRO A O 1
ATOM 867 N N . TYR A 1 114 ? 6.270 8.995 -2.892 1.00 98.44 114 TYR A N 1
ATOM 868 C CA . TYR A 1 114 ? 6.967 9.265 -1.642 1.00 98.44 114 TYR A CA 1
ATOM 869 C C . TYR A 1 114 ? 8.477 9.124 -1.855 1.00 98.44 114 TYR A C 1
ATOM 871 O O . TYR A 1 114 ? 9.026 8.022 -1.889 1.00 98.44 114 TYR A O 1
ATOM 879 N N . VAL A 1 115 ? 9.159 10.255 -2.046 1.00 96.62 115 VAL A N 1
ATOM 880 C CA . VAL A 1 115 ? 10.591 10.305 -2.378 1.00 96.62 115 VAL A CA 1
ATOM 881 C C . VAL A 1 115 ? 11.398 10.736 -1.152 1.00 96.62 115 VAL A C 1
ATOM 883 O O . VAL A 1 115 ? 11.602 11.921 -0.896 1.00 96.62 115 VAL A O 1
ATOM 886 N N . GLY A 1 116 ? 11.871 9.748 -0.400 1.00 94.56 116 GLY A N 1
ATOM 887 C CA . GLY A 1 116 ? 12.653 9.915 0.826 1.00 94.56 116 GLY A CA 1
ATOM 888 C C . GLY A 1 116 ? 11.830 10.316 2.065 1.00 94.56 116 GLY A C 1
ATOM 889 O O . GLY A 1 116 ? 10.650 10.657 1.958 1.00 94.56 116 GLY A O 1
ATOM 890 N N . PRO A 1 117 ? 12.443 10.287 3.266 1.00 95.75 117 PRO A N 1
ATOM 891 C CA . PRO A 1 117 ? 11.767 10.664 4.502 1.00 95.75 117 PRO A CA 1
ATOM 892 C C . PRO A 1 117 ? 11.262 12.111 4.471 1.00 95.75 117 PRO A C 1
ATOM 894 O O . PRO A 1 117 ? 12.041 13.064 4.488 1.00 95.75 117 PRO A O 1
ATOM 897 N N . ASN A 1 118 ? 9.942 12.277 4.491 1.00 95.81 118 ASN A N 1
ATOM 898 C CA . ASN A 1 118 ? 9.288 13.571 4.651 1.00 95.81 118 ASN A CA 1
ATOM 899 C C . ASN A 1 118 ? 8.199 13.482 5.735 1.00 95.81 118 ASN A C 1
ATOM 901 O O . ASN A 1 118 ? 7.140 12.915 5.470 1.00 95.81 118 ASN A O 1
ATOM 905 N N . PRO A 1 119 ? 8.411 14.049 6.938 1.00 94.12 119 PRO A N 1
ATOM 906 C CA . PRO A 1 119 ? 7.425 13.999 8.020 1.00 94.12 119 PRO A CA 1
ATOM 907 C C . PRO A 1 119 ? 6.198 14.892 7.776 1.00 94.12 119 PRO A C 1
ATOM 909 O O . PRO A 1 119 ? 5.250 14.840 8.550 1.00 94.12 119 PRO A O 1
ATOM 912 N N . ARG A 1 120 ? 6.215 15.737 6.735 1.00 96.88 120 ARG A N 1
ATOM 913 C CA . ARG A 1 120 ? 5.092 16.602 6.342 1.00 96.88 120 ARG A CA 1
ATOM 914 C C . ARG A 1 120 ? 4.302 16.045 5.156 1.00 96.88 120 ARG A C 1
ATOM 916 O O . ARG A 1 120 ? 3.471 16.764 4.612 1.00 96.88 120 ARG A O 1
ATOM 923 N N . ASP A 1 121 ? 4.598 14.826 4.707 1.00 98.25 121 ASP A N 1
ATOM 924 C CA . ASP A 1 121 ? 3.793 14.174 3.675 1.00 98.25 121 ASP A CA 1
ATOM 925 C C . ASP A 1 121 ? 2.382 13.905 4.218 1.00 98.25 121 ASP A C 1
ATOM 927 O O . ASP A 1 121 ? 2.218 13.396 5.326 1.00 98.25 121 ASP A O 1
ATOM 931 N N . THR A 1 122 ? 1.368 14.292 3.447 1.00 97.94 122 THR A N 1
ATOM 932 C CA . THR A 1 122 ? -0.051 14.169 3.808 1.00 97.94 122 THR A CA 1
ATOM 933 C C . THR A 1 122 ? -0.844 13.360 2.786 1.00 97.94 122 THR A C 1
ATOM 935 O O . THR A 1 122 ? -2.072 13.369 2.822 1.00 97.94 122 THR A O 1
ATOM 938 N N . ALA A 1 123 ? -0.189 12.659 1.857 1.00 98.00 123 ALA A N 1
ATOM 939 C CA . ALA A 1 123 ? -0.883 12.042 0.726 1.00 98.00 123 ALA A CA 1
ATOM 940 C C . ALA A 1 123 ? -1.868 10.937 1.135 1.00 98.00 123 ALA A C 1
ATOM 942 O O . ALA A 1 123 ? -2.823 10.677 0.411 1.00 98.00 123 ALA A O 1
ATOM 943 N N . LEU A 1 124 ? -1.658 10.310 2.297 1.00 98.38 124 LEU A N 1
ATOM 944 C CA . LEU A 1 124 ? -2.565 9.298 2.846 1.00 98.38 124 LEU A CA 1
ATOM 945 C C . LEU A 1 124 ? -3.658 9.881 3.757 1.00 98.38 124 LEU A C 1
ATOM 947 O O . LEU A 1 124 ? -4.541 9.141 4.181 1.00 98.38 124 LEU A O 1
ATOM 951 N N . ALA A 1 125 ? -3.640 11.189 4.045 1.00 98.00 125 ALA A N 1
ATOM 952 C CA . ALA A 1 125 ? -4.572 11.806 4.991 1.00 98.00 125 ALA A CA 1
ATOM 953 C C . ALA A 1 125 ? -6.032 11.676 4.539 1.00 98.00 125 ALA A C 1
ATOM 955 O O . ALA A 1 125 ? -6.880 11.271 5.323 1.00 98.00 125 ALA A O 1
ATOM 956 N N . ALA A 1 126 ? -6.320 11.928 3.258 1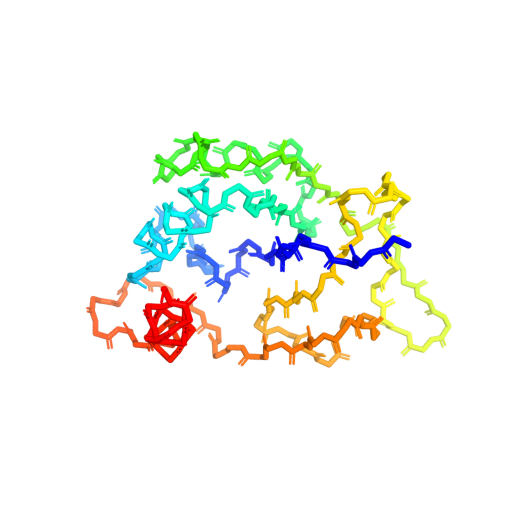.00 96.31 126 ALA A N 1
ATOM 957 C CA . ALA A 1 126 ? -7.685 11.835 2.739 1.00 96.31 126 ALA A CA 1
ATOM 958 C C . ALA A 1 126 ? -8.264 10.410 2.835 1.00 96.31 126 ALA A C 1
ATOM 960 O O . ALA A 1 126 ? -9.447 10.256 3.139 1.00 96.31 126 ALA A O 1
ATOM 961 N N . LEU A 1 127 ? -7.429 9.385 2.616 1.00 96.56 127 LEU A N 1
ATOM 962 C CA . LEU A 1 127 ? -7.822 7.974 2.713 1.00 96.56 127 LEU A CA 1
ATOM 963 C C . LEU A 1 127 ? -8.094 7.593 4.171 1.00 96.56 127 LEU A C 1
ATOM 965 O O . LEU A 1 127 ? -9.064 6.893 4.453 1.00 96.56 127 LEU A O 1
ATOM 969 N N . LEU A 1 128 ? -7.255 8.068 5.098 1.00 96.81 128 LEU A N 1
ATOM 970 C CA . LEU A 1 128 ? -7.464 7.862 6.529 1.00 96.81 128 LEU A CA 1
ATOM 971 C C . LEU A 1 128 ? -8.758 8.540 6.999 1.00 96.81 128 LEU A C 1
ATOM 973 O O . LEU A 1 128 ? -9.593 7.884 7.616 1.00 96.81 128 LEU A O 1
ATOM 977 N N . ASP A 1 129 ? -8.979 9.803 6.629 1.00 96.12 129 ASP A N 1
ATOM 978 C CA . ASP A 1 129 ? -10.198 10.537 6.979 1.00 96.12 129 ASP A CA 1
ATOM 979 C C . ASP A 1 129 ? -11.456 9.853 6.417 1.00 96.12 129 ASP A C 1
ATOM 981 O O . ASP A 1 129 ? -12.504 9.809 7.062 1.00 96.12 129 ASP A O 1
ATOM 985 N N . GLU A 1 130 ? -11.390 9.333 5.189 1.00 92.12 130 GLU A N 1
ATOM 986 C CA . GLU A 1 130 ? -12.495 8.586 4.589 1.00 92.12 130 GLU A CA 1
ATOM 987 C C . GLU A 1 130 ? -12.786 7.293 5.341 1.00 92.12 130 GLU A C 1
ATOM 989 O O . GLU A 1 130 ? -13.949 6.996 5.638 1.00 92.12 130 GLU A O 1
ATOM 994 N N . LEU A 1 131 ? -11.737 6.549 5.688 1.00 91.38 131 LEU A N 1
ATOM 995 C CA . LEU A 1 131 ? -11.871 5.354 6.497 1.00 91.38 131 LEU A CA 1
ATOM 996 C C . LEU A 1 131 ? -12.565 5.697 7.818 1.00 91.38 131 LEU A C 1
ATOM 998 O O . LEU A 1 131 ? -13.546 5.050 8.172 1.00 91.38 131 LEU A O 1
ATOM 1002 N N . GLU A 1 132 ? -12.129 6.748 8.510 1.00 89.50 132 GLU A N 1
ATOM 1003 C CA . GLU A 1 132 ? -12.696 7.192 9.787 1.00 89.50 132 GLU A CA 1
ATOM 1004 C C . GLU A 1 132 ? -14.154 7.658 9.692 1.00 89.50 132 GLU A C 1
ATOM 1006 O O . GLU A 1 132 ? -14.944 7.346 10.584 1.00 89.50 132 GLU A O 1
ATOM 1011 N N . ARG A 1 133 ? -14.550 8.344 8.611 1.00 87.38 133 ARG A N 1
ATOM 1012 C CA . ARG A 1 133 ? -15.947 8.770 8.397 1.00 87.38 133 ARG A CA 1
ATOM 1013 C C . ARG A 1 133 ? -16.908 7.605 8.189 1.00 87.38 133 ARG A C 1
ATOM 1015 O O . ARG A 1 133 ? -18.074 7.712 8.551 1.00 87.38 133 ARG A O 1
ATOM 1022 N N . ASN A 1 134 ? -16.426 6.499 7.632 1.00 74.62 134 ASN A N 1
ATOM 1023 C CA . ASN A 1 134 ? -17.221 5.297 7.379 1.00 74.62 134 ASN A CA 1
ATOM 1024 C C . ASN A 1 134 ? -17.275 4.353 8.600 1.00 74.62 134 ASN A C 1
ATOM 1026 O O . ASN A 1 134 ? -17.389 3.137 8.425 1.00 74.62 134 ASN A O 1
ATOM 1030 N N . ARG A 1 135 ? -17.063 4.867 9.819 1.00 59.56 135 ARG A N 1
ATOM 1031 C CA . ARG A 1 135 ? -17.057 4.103 11.079 1.00 59.56 135 ARG A CA 1
ATOM 1032 C C . ARG A 1 135 ? -18.456 3.834 11.627 1.00 59.56 135 ARG A C 1
ATOM 1034 O O . ARG A 1 135 ? -19.334 4.707 11.475 1.00 59.56 135 ARG A O 1
#

pLDDT: mean 95.22, std 7.16, range [53.09, 98.75]

Radius of gyration: 13.73 Å; chains: 1; bounding box: 35×32×37 Å